Protein AF-A0A9E1Q0Y4-F1 (afdb_monomer_lite)

Foldseek 3Di:
DDDDDPDDPDPDDDDDDDDDDPPPPPPPPCLPCAFQQNVVVLVVVVVVVPPVSVVVLVVVLVVLQVVVVCCCVPNPPQHFQDDPPDGDDPVNLVVLLVVCCVVCVPPGDRSDHSSVSSSVSSCVVGPDD

pLDDT: mean 72.15, std 19.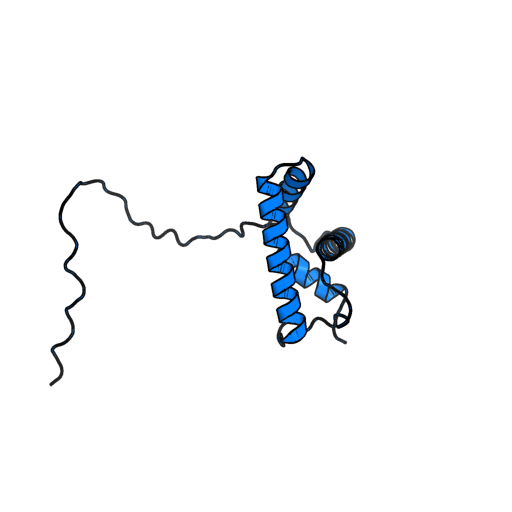01, range [32.47, 97.25]

Structure (mmCIF, N/CA/C/O backbone):
data_AF-A0A9E1Q0Y4-F1
#
_entry.id   AF-A0A9E1Q0Y4-F1
#
loop_
_atom_site.group_PDB
_atom_site.id
_atom_site.type_symbol
_atom_site.label_atom_id
_atom_site.label_alt_id
_atom_site.label_comp_id
_atom_site.label_asym_id
_atom_site.label_entity_id
_atom_site.label_seq_id
_atom_site.pdbx_PDB_ins_code
_atom_site.Cartn_x
_atom_site.Cartn_y
_atom_site.Cartn_z
_atom_site.occupancy
_atom_site.B_iso_or_equiv
_atom_site.auth_seq_id
_atom_site.auth_comp_id
_atom_site.auth_asym_id
_atom_site.auth_atom_id
_atom_site.pdbx_PDB_model_num
ATOM 1 N N . MET A 1 1 ? -53.399 6.817 -28.096 1.00 44.06 1 MET A N 1
ATOM 2 C CA . MET A 1 1 ? -52.538 7.583 -29.024 1.00 44.06 1 MET A CA 1
ATOM 3 C C . MET A 1 1 ? -51.395 8.169 -28.187 1.00 44.06 1 MET A C 1
ATOM 5 O O . MET A 1 1 ? -51.588 9.222 -27.619 1.00 44.06 1 MET A O 1
ATOM 9 N N . ARG A 1 2 ? -50.281 7.529 -27.802 1.00 43.50 2 ARG A N 1
ATOM 10 C CA . ARG A 1 2 ? -49.343 6.555 -28.396 1.00 43.50 2 ARG A CA 1
ATOM 11 C C . ARG A 1 2 ? -48.869 6.968 -29.792 1.00 43.50 2 ARG A C 1
ATOM 13 O O . ARG A 1 2 ? -49.653 6.847 -30.725 1.00 43.50 2 ARG A O 1
ATOM 20 N N . ARG A 1 3 ? -47.571 7.311 -29.868 1.00 44.53 3 ARG A N 1
ATOM 21 C CA . ARG A 1 3 ? -46.710 7.610 -31.035 1.00 44.53 3 ARG A CA 1
ATOM 22 C C . ARG A 1 3 ? -46.577 9.098 -31.368 1.00 44.53 3 ARG A C 1
ATOM 24 O O . ARG A 1 3 ? -47.479 9.645 -31.978 1.00 44.53 3 ARG A O 1
ATOM 31 N N . LEU A 1 4 ? -45.436 9.689 -30.992 1.00 42.78 4 LEU A N 1
ATOM 32 C CA . LEU A 1 4 ? -44.616 10.634 -31.783 1.00 42.78 4 LEU A CA 1
ATOM 33 C C . LEU A 1 4 ? -43.681 11.430 -30.857 1.00 42.78 4 LEU A C 1
ATOM 35 O O . LEU A 1 4 ? -43.884 12.611 -30.631 1.00 42.78 4 LEU A O 1
ATOM 39 N N . LEU A 1 5 ? -42.679 10.760 -30.284 1.00 41.16 5 LEU A N 1
ATOM 40 C CA . LEU A 1 5 ? -41.428 11.395 -29.833 1.00 41.16 5 LEU A CA 1
ATOM 41 C C . LEU A 1 5 ? -40.380 10.303 -29.562 1.00 41.16 5 LEU A C 1
ATOM 43 O O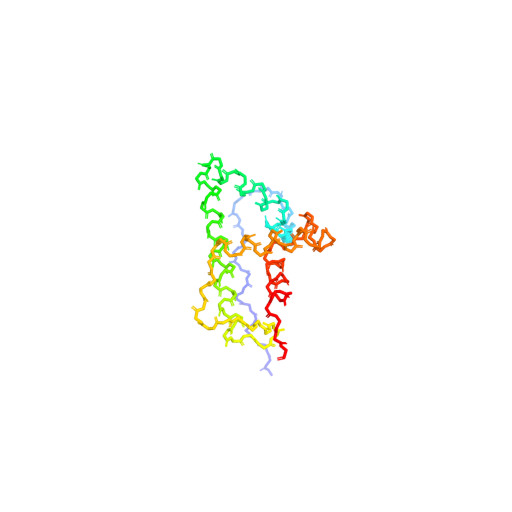 . LEU A 1 5 ? -39.800 10.172 -28.495 1.00 41.16 5 LEU A O 1
ATOM 47 N N . VAL A 1 6 ? -40.201 9.455 -30.573 1.00 45.56 6 VAL A N 1
ATOM 48 C CA . VAL A 1 6 ? -39.010 8.630 -30.774 1.00 45.56 6 VAL A CA 1
ATOM 49 C C . VAL A 1 6 ? -38.515 9.074 -32.140 1.00 45.56 6 VAL A C 1
ATOM 51 O O . VAL A 1 6 ? -39.197 8.781 -33.112 1.00 45.56 6 VAL A O 1
ATOM 54 N N . LEU A 1 7 ? -37.456 9.883 -32.173 1.00 43.47 7 LEU A N 1
ATOM 55 C CA . LEU A 1 7 ? -36.535 10.175 -33.289 1.00 43.47 7 LEU A CA 1
ATOM 56 C C . LEU A 1 7 ? -35.946 11.582 -33.077 1.00 43.47 7 LEU A C 1
ATOM 58 O O . LEU A 1 7 ? -36.391 12.565 -33.659 1.00 43.47 7 LEU A O 1
ATOM 62 N N . ALA A 1 8 ? -34.936 11.673 -32.219 1.00 40.59 8 ALA A N 1
ATOM 63 C CA . ALA A 1 8 ? -33.960 12.766 -32.250 1.00 40.59 8 ALA A CA 1
ATOM 64 C C . ALA A 1 8 ? -32.585 12.259 -31.784 1.00 40.59 8 ALA A C 1
ATOM 66 O O . ALA A 1 8 ? -31.840 12.937 -31.087 1.00 40.59 8 ALA A O 1
ATOM 67 N N . LEU A 1 9 ? -32.270 11.021 -32.156 1.00 41.66 9 LEU A N 1
ATOM 68 C CA . LEU A 1 9 ? -30.943 10.435 -32.072 1.00 41.66 9 LEU A CA 1
ATOM 69 C C . LEU A 1 9 ? -30.792 9.636 -33.370 1.00 41.66 9 LEU A C 1
ATOM 71 O O . LEU A 1 9 ? -31.714 8.888 -33.684 1.00 41.66 9 LEU A O 1
ATOM 75 N N . CYS A 1 10 ? -29.695 9.848 -34.106 1.00 42.16 10 CYS A N 1
ATOM 76 C CA . CYS A 1 10 ? -29.315 9.236 -35.400 1.00 42.16 10 CYS A CA 1
ATOM 77 C C . CYS A 1 10 ? -29.308 10.159 -36.633 1.00 42.16 10 CYS A C 1
ATOM 79 O O . CYS A 1 10 ? -29.790 9.730 -37.670 1.00 42.16 10 CYS A O 1
ATOM 81 N N . ILE A 1 11 ? -28.700 11.354 -36.603 1.00 45.53 11 ILE A N 1
ATOM 82 C CA . ILE A 1 11 ? -28.121 11.941 -37.835 1.00 45.53 11 ILE A CA 1
ATOM 83 C C . ILE A 1 11 ? -26.877 12.772 -37.487 1.00 45.53 11 ILE A C 1
ATOM 85 O O . ILE A 1 11 ? -26.937 13.989 -37.453 1.00 45.53 11 ILE A O 1
ATOM 89 N N . PHE A 1 12 ? -25.754 12.110 -37.207 1.00 42.75 12 PHE A N 1
ATOM 90 C CA . PHE A 1 12 ? -24.406 12.648 -37.455 1.00 42.75 12 PHE A CA 1
ATOM 91 C C . PHE A 1 12 ? -23.461 11.464 -37.700 1.00 42.75 12 PHE A C 1
ATOM 93 O O . PHE A 1 12 ? -22.553 11.176 -36.930 1.00 42.75 12 PHE A O 1
ATOM 100 N N . ILE A 1 13 ? -23.737 10.724 -38.775 1.00 43.19 13 ILE A N 1
ATOM 101 C CA . ILE A 1 13 ? -22.773 9.824 -39.410 1.00 43.19 13 ILE A CA 1
ATOM 102 C C . ILE A 1 13 ? -22.817 10.149 -40.899 1.00 43.19 13 ILE A C 1
ATOM 104 O O . ILE A 1 13 ? -23.856 9.975 -41.531 1.00 43.19 13 ILE A O 1
ATOM 108 N N . GLY A 1 14 ? -21.696 10.603 -41.455 1.00 33.03 14 GLY A N 1
ATOM 109 C CA . GLY A 1 14 ? -21.502 10.619 -42.901 1.00 33.03 14 GLY A CA 1
ATOM 110 C C . GLY A 1 14 ? -20.472 11.635 -43.381 1.00 33.03 14 GLY A C 1
ATOM 111 O O . GLY A 1 14 ? -20.741 12.826 -43.343 1.00 33.03 14 GLY A O 1
ATOM 112 N N . ALA A 1 15 ? -19.367 11.114 -43.925 1.00 39.31 15 ALA A N 1
ATOM 113 C CA . ALA A 1 15 ? -18.243 11.800 -44.573 1.00 39.31 15 ALA A CA 1
ATOM 114 C C . ALA A 1 15 ? -17.286 12.478 -43.576 1.00 39.31 15 ALA A C 1
ATOM 116 O O . ALA A 1 15 ? -17.627 13.460 -42.940 1.00 39.31 15 ALA A O 1
ATOM 117 N N . ILE A 1 16 ? -16.048 12.019 -43.385 1.00 46.06 16 ILE A N 1
ATOM 118 C CA . ILE A 1 16 ? -15.025 11.764 -44.407 1.00 46.06 16 ILE A CA 1
ATOM 119 C C . ILE A 1 16 ? -14.053 10.680 -43.896 1.00 46.06 16 ILE A C 1
ATOM 121 O O . ILE A 1 16 ? -13.571 10.775 -42.773 1.00 46.06 16 ILE A O 1
ATOM 125 N N . GLY A 1 17 ? -13.696 9.722 -44.758 1.00 33.91 17 GLY A N 1
ATOM 126 C CA . GLY A 1 17 ? -12.405 9.023 -44.679 1.00 33.91 17 GLY A CA 1
ATOM 127 C C . GLY A 1 17 ? -12.458 7.596 -44.145 1.00 33.91 17 GLY A C 1
ATOM 128 O O . GLY A 1 17 ? -12.462 7.370 -42.944 1.00 33.91 17 GLY A O 1
ATOM 129 N N . GLY A 1 18 ? -12.484 6.632 -45.065 1.00 37.22 18 GLY A N 1
ATOM 130 C CA . GLY A 1 18 ? -12.557 5.205 -44.778 1.00 37.22 18 GLY A CA 1
ATOM 131 C C . GLY A 1 18 ? -11.335 4.637 -44.055 1.00 37.22 18 GLY A C 1
ATOM 132 O O . GLY A 1 18 ? -10.194 5.016 -44.298 1.00 37.22 18 GLY A O 1
ATOM 133 N N . GLY A 1 19 ? -11.617 3.658 -43.206 1.00 32.47 19 GLY A N 1
ATOM 134 C CA . GLY A 1 19 ? -10.649 2.808 -42.535 1.00 32.47 19 GLY A CA 1
ATOM 135 C C . GLY A 1 19 ? -11.417 1.913 -41.581 1.00 32.47 19 GLY A C 1
ATOM 136 O O . GLY A 1 19 ? -11.889 2.374 -40.548 1.00 32.47 19 GLY A O 1
ATOM 137 N N . ALA A 1 20 ? -11.635 0.661 -41.971 1.00 47.31 20 ALA A N 1
ATOM 138 C CA . ALA A 1 20 ? -12.282 -0.331 -41.130 1.00 47.31 20 ALA A CA 1
ATOM 139 C C . ALA A 1 20 ? -11.523 -0.455 -39.802 1.00 47.31 20 ALA A C 1
ATOM 141 O O . ALA A 1 20 ? -10.368 -0.870 -39.787 1.00 47.31 20 ALA A O 1
ATOM 142 N N . ILE A 1 21 ? -12.176 -0.123 -38.693 1.00 43.78 21 ILE A N 1
ATOM 143 C CA . ILE A 1 21 ? -11.744 -0.570 -37.375 1.00 43.78 21 ILE A CA 1
ATOM 144 C C . ILE A 1 21 ? -12.996 -1.116 -36.717 1.00 43.78 21 ILE A C 1
ATOM 146 O O . ILE A 1 21 ? -13.903 -0.366 -36.352 1.00 43.78 21 ILE A O 1
ATOM 150 N N . GLY A 1 22 ? -13.083 -2.446 -36.683 1.00 35.97 22 GLY A N 1
ATOM 151 C CA . GLY A 1 22 ? -14.067 -3.143 -35.877 1.00 35.97 22 GLY A CA 1
ATOM 152 C C . GLY A 1 22 ? -13.992 -2.566 -34.475 1.00 35.97 22 GLY A C 1
ATOM 153 O O . GLY A 1 22 ? -12.942 -2.610 -33.837 1.00 35.97 22 GLY A O 1
ATOM 154 N N . GLY A 1 23 ? -15.092 -1.960 -34.039 1.00 36.38 23 GLY A N 1
ATOM 155 C CA . GLY A 1 23 ? -15.283 -1.573 -32.657 1.00 36.38 23 GLY A CA 1
ATOM 156 C C . GLY A 1 23 ? -15.412 -2.842 -31.835 1.00 36.38 23 GLY A C 1
ATOM 157 O O . GLY A 1 23 ? -16.513 -3.231 -31.460 1.00 36.38 23 GLY A O 1
ATOM 158 N N . GLU A 1 24 ? -14.286 -3.497 -31.571 1.00 38.41 24 GLU A N 1
ATOM 159 C CA . GLU A 1 24 ? -14.144 -4.238 -30.338 1.00 38.41 24 GLU A CA 1
ATOM 160 C C . GLU A 1 24 ? -14.356 -3.196 -29.247 1.00 38.41 24 GLU A C 1
ATOM 162 O O . GLU A 1 24 ? -13.500 -2.353 -28.969 1.00 38.41 24 GLU A O 1
ATOM 167 N N . THR A 1 25 ? -15.540 -3.215 -28.643 1.00 44.06 25 THR A N 1
ATOM 168 C CA . THR A 1 25 ? -15.655 -2.811 -27.255 1.00 44.06 25 THR A CA 1
ATOM 169 C C . THR A 1 25 ? -14.642 -3.669 -26.514 1.00 44.06 25 THR A C 1
ATOM 171 O O . THR A 1 25 ? -14.944 -4.795 -26.124 1.00 44.06 25 THR A O 1
ATOM 174 N N . ARG A 1 26 ? -13.414 -3.162 -26.361 1.00 41.81 26 ARG A N 1
ATOM 175 C CA . ARG A 1 26 ? -12.556 -3.572 -25.267 1.00 41.81 26 ARG A CA 1
ATOM 176 C C . ARG A 1 26 ? -13.365 -3.210 -24.037 1.00 41.81 26 ARG A C 1
ATOM 178 O O . ARG A 1 26 ? -13.323 -2.078 -23.563 1.00 41.81 26 ARG A O 1
ATOM 185 N N . ALA A 1 27 ? -14.158 -4.166 -23.555 1.00 43.62 27 ALA A N 1
ATOM 186 C CA . ALA A 1 27 ? -14.305 -4.297 -22.127 1.00 43.62 27 ALA A CA 1
ATOM 187 C C . ALA A 1 27 ? -12.873 -4.168 -21.619 1.00 43.62 27 ALA A C 1
ATOM 189 O O . ALA A 1 27 ? -11.997 -4.925 -22.043 1.00 43.62 27 ALA A O 1
ATOM 190 N N . ALA A 1 28 ? -12.595 -3.108 -20.868 1.00 39.09 28 ALA A N 1
ATOM 191 C CA . ALA A 1 28 ? -11.392 -3.107 -20.081 1.00 39.09 28 ALA A CA 1
ATOM 192 C C . ALA A 1 28 ? -11.556 -4.325 -19.170 1.00 39.09 28 ALA A C 1
ATOM 194 O O . ALA A 1 28 ? -12.227 -4.250 -18.146 1.00 39.09 28 ALA A O 1
ATOM 195 N N . GLU A 1 29 ? -10.995 -5.467 -19.564 1.00 43.78 29 GLU A N 1
ATOM 196 C CA . GLU A 1 29 ? -10.383 -6.351 -18.592 1.00 43.78 29 GLU A CA 1
ATOM 197 C C . GLU A 1 29 ? -9.310 -5.483 -17.942 1.00 43.78 29 GLU A C 1
ATOM 199 O O . GLU A 1 29 ? -8.156 -5.438 -18.368 1.00 43.78 29 GLU A O 1
ATOM 204 N N . SER A 1 30 ? -9.733 -4.656 -16.984 1.00 46.72 30 SER A N 1
ATOM 205 C CA . SER A 1 30 ? -8.834 -3.919 -16.127 1.00 46.72 30 SER A CA 1
ATOM 206 C C . SER A 1 30 ? -8.230 -4.973 -15.220 1.00 46.72 30 SER A C 1
ATOM 208 O O . SER A 1 30 ? -8.692 -5.191 -14.104 1.00 46.72 30 SER A O 1
ATOM 210 N N . ALA A 1 31 ? -7.235 -5.695 -15.731 1.00 54.19 31 ALA A N 1
ATOM 211 C CA . ALA A 1 31 ? -6.270 -6.329 -14.861 1.00 54.19 31 ALA A CA 1
ATOM 212 C C . ALA A 1 31 ? -5.808 -5.224 -13.914 1.00 54.19 31 ALA A C 1
ATOM 214 O O . ALA A 1 31 ? -5.317 -4.195 -14.390 1.00 54.19 31 ALA A O 1
ATOM 215 N N . ASP A 1 32 ? -6.059 -5.394 -12.617 1.00 57.12 32 ASP A N 1
ATOM 216 C CA . ASP A 1 32 ? -5.758 -4.377 -11.621 1.00 57.12 32 ASP A CA 1
ATOM 217 C C . ASP A 1 32 ? -4.338 -3.848 -11.861 1.00 57.12 32 ASP A C 1
ATOM 219 O O . ASP A 1 32 ? -3.357 -4.597 -11.921 1.00 57.12 32 ASP A O 1
ATOM 223 N N . GLU A 1 33 ? -4.222 -2.542 -12.111 1.00 72.19 33 GLU A N 1
ATOM 224 C CA . GLU A 1 33 ? -2.948 -1.943 -12.530 1.00 72.19 33 GLU A CA 1
ATOM 225 C C . GLU A 1 33 ? -1.893 -2.035 -11.411 1.00 72.19 33 GLU A C 1
ATOM 227 O O . GLU A 1 33 ? -0.691 -1.991 -11.667 1.00 72.19 33 GLU A O 1
ATOM 232 N N . PHE A 1 34 ? -2.354 -2.285 -10.183 1.00 82.12 34 PHE A N 1
ATOM 233 C CA . PHE A 1 34 ? -1.578 -2.362 -8.952 1.00 82.12 34 PHE A CA 1
ATOM 234 C C . PHE A 1 34 ? -1.691 -3.745 -8.294 1.00 82.12 34 PHE A C 1
ATOM 236 O O . PHE A 1 34 ? -2.102 -3.863 -7.137 1.00 82.12 34 PHE A O 1
ATOM 243 N N . THR A 1 35 ? -1.333 -4.803 -9.026 1.00 88.81 35 THR A N 1
ATOM 244 C CA . THR A 1 35 ? -1.051 -6.103 -8.394 1.00 88.81 35 THR A CA 1
ATOM 245 C C . THR A 1 35 ? 0.166 -5.999 -7.466 1.00 88.81 35 THR A C 1
ATOM 247 O O . THR A 1 35 ? 0.964 -5.069 -7.609 1.00 88.81 35 THR A O 1
ATOM 250 N N . VAL A 1 36 ? 0.360 -6.947 -6.545 1.00 86.69 36 VAL A N 1
ATOM 251 C CA . VAL A 1 36 ? 1.543 -6.987 -5.656 1.00 86.69 36 VAL A CA 1
ATOM 252 C C . VAL A 1 36 ? 2.849 -6.919 -6.438 1.00 86.69 36 VAL A C 1
ATOM 254 O O . VAL A 1 36 ? 3.738 -6.145 -6.092 1.00 86.69 36 VAL A O 1
ATOM 257 N N . GLU A 1 37 ? 2.975 -7.700 -7.510 1.00 88.06 37 GLU A N 1
ATOM 258 C CA . GLU A 1 37 ? 4.183 -7.708 -8.338 1.00 88.06 37 GLU A CA 1
ATOM 259 C C . GLU A 1 37 ? 4.460 -6.330 -8.953 1.00 88.06 37 GLU A C 1
ATOM 261 O O . GLU A 1 37 ? 5.569 -5.797 -8.844 1.00 88.06 37 GLU A O 1
ATOM 266 N N . LYS A 1 38 ? 3.436 -5.722 -9.563 1.00 89.81 38 LYS A N 1
ATOM 267 C CA . LYS A 1 38 ? 3.548 -4.400 -10.189 1.00 89.81 38 LYS A CA 1
ATOM 268 C C . LYS A 1 38 ? 3.815 -3.313 -9.155 1.00 89.81 38 LYS A C 1
ATOM 270 O O . LYS A 1 38 ? 4.609 -2.411 -9.419 1.00 89.81 38 LYS A O 1
ATOM 275 N N . TRP A 1 39 ? 3.196 -3.416 -7.981 1.00 90.00 39 TRP A N 1
ATOM 276 C CA . TRP A 1 39 ? 3.448 -2.535 -6.849 1.00 90.00 39 TRP A CA 1
ATOM 277 C C . TRP A 1 39 ? 4.906 -2.617 -6.390 1.00 90.00 39 TRP A C 1
ATOM 279 O O . TRP A 1 39 ? 5.571 -1.588 -6.307 1.00 90.00 39 TRP A O 1
ATOM 289 N N . ASN A 1 40 ? 5.444 -3.821 -6.190 1.00 89.88 40 ASN A N 1
ATOM 290 C CA . ASN A 1 40 ? 6.837 -4.013 -5.778 1.00 89.88 40 ASN A CA 1
ATOM 291 C C . ASN A 1 40 ? 7.819 -3.443 -6.814 1.00 89.88 40 ASN A C 1
ATOM 293 O O . ASN A 1 40 ? 8.795 -2.778 -6.460 1.00 89.88 40 ASN A O 1
ATOM 297 N N . ALA A 1 41 ? 7.546 -3.647 -8.107 1.00 92.00 41 ALA A N 1
ATOM 298 C CA . ALA A 1 41 ? 8.336 -3.049 -9.182 1.00 92.00 41 ALA A CA 1
ATOM 299 C C . ALA A 1 41 ? 8.260 -1.510 -9.168 1.00 92.00 41 ALA A C 1
ATOM 301 O O . ALA A 1 41 ? 9.263 -0.828 -9.404 1.00 92.00 41 ALA A O 1
ATOM 302 N N . LEU A 1 42 ? 7.084 -0.950 -8.869 1.00 91.31 42 LEU A N 1
ATOM 303 C CA . LEU A 1 42 ? 6.875 0.490 -8.747 1.00 91.31 42 LEU A CA 1
ATOM 304 C C . LEU A 1 42 ? 7.615 1.074 -7.533 1.00 91.31 42 LEU A C 1
ATOM 306 O O . LEU A 1 42 ? 8.286 2.098 -7.671 1.00 91.31 42 LEU A O 1
ATOM 310 N N . GLU A 1 43 ? 7.568 0.410 -6.376 1.00 91.06 43 GLU A N 1
ATOM 311 C CA . GLU A 1 43 ? 8.314 0.807 -5.177 1.00 91.06 43 GLU A CA 1
ATOM 312 C C . GLU A 1 43 ? 9.825 0.769 -5.409 1.00 91.06 43 GLU A C 1
ATOM 314 O O . GLU A 1 43 ? 10.518 1.718 -5.037 1.00 91.06 43 GLU A O 1
ATOM 319 N N . ALA A 1 44 ? 10.338 -0.270 -6.074 1.00 94.25 44 ALA A N 1
ATOM 320 C CA . ALA A 1 44 ? 11.757 -0.378 -6.407 1.00 94.25 44 ALA A CA 1
ATOM 321 C C . ALA A 1 44 ? 12.219 0.779 -7.309 1.00 94.25 44 ALA A C 1
ATOM 323 O O . ALA A 1 44 ? 13.247 1.407 -7.047 1.00 94.25 44 ALA A O 1
ATOM 324 N N . ARG A 1 45 ? 11.429 1.125 -8.334 1.00 96.50 45 ARG A N 1
ATOM 325 C CA . ARG A 1 45 ? 11.692 2.292 -9.192 1.00 96.50 45 ARG A CA 1
ATOM 326 C C . ARG A 1 45 ? 11.615 3.606 -8.416 1.00 96.50 45 ARG A C 1
ATOM 328 O O . ARG A 1 45 ? 12.480 4.464 -8.578 1.00 96.50 45 ARG A O 1
ATOM 335 N N . SER A 1 46 ? 10.619 3.755 -7.544 1.00 92.88 46 SER A N 1
ATOM 336 C CA . SER A 1 46 ? 10.475 4.930 -6.678 1.00 92.88 46 SER A CA 1
ATOM 337 C C . SER A 1 46 ? 11.691 5.106 -5.758 1.00 92.88 46 SER A C 1
ATOM 339 O O . SER A 1 46 ? 12.182 6.226 -5.600 1.00 92.88 46 SER A O 1
ATOM 341 N N . ALA A 1 47 ? 12.202 4.014 -5.178 1.00 92.75 47 ALA A N 1
ATOM 342 C CA . ALA A 1 47 ? 13.411 4.002 -4.351 1.00 92.75 47 ALA A CA 1
ATOM 343 C C . ALA A 1 47 ? 14.682 4.322 -5.159 1.00 92.75 47 ALA A C 1
ATOM 345 O O . ALA A 1 47 ? 15.617 4.920 -4.632 1.00 92.75 47 ALA A O 1
ATOM 346 N N . ALA A 1 48 ? 14.690 4.000 -6.456 1.00 96.44 48 ALA A N 1
ATOM 347 C CA . ALA A 1 48 ? 15.732 4.387 -7.406 1.00 96.44 48 ALA A CA 1
ATOM 348 C C . ALA A 1 48 ? 15.604 5.839 -7.926 1.00 96.44 48 ALA A C 1
ATOM 350 O O . ALA A 1 48 ? 16.303 6.216 -8.864 1.00 96.44 48 ALA A O 1
ATOM 351 N N . ASN A 1 49 ? 14.754 6.669 -7.309 1.00 95.12 49 ASN A N 1
ATOM 352 C CA . ASN A 1 49 ? 14.511 8.076 -7.660 1.00 95.12 49 ASN A CA 1
ATOM 353 C C . ASN A 1 49 ? 13.849 8.323 -9.027 1.00 95.12 49 ASN A C 1
ATOM 355 O O . ASN A 1 49 ? 13.967 9.412 -9.591 1.00 95.12 49 ASN A O 1
ATOM 359 N N . ASP A 1 50 ? 13.107 7.350 -9.556 1.00 97.25 50 ASP A N 1
ATOM 360 C CA . ASP A 1 50 ? 12.233 7.574 -10.709 1.00 97.25 50 ASP A CA 1
ATOM 361 C C . ASP A 1 50 ? 11.064 8.494 -10.308 1.00 97.25 50 ASP A C 1
ATOM 363 O O . ASP A 1 50 ? 10.189 8.112 -9.529 1.00 97.25 50 ASP A O 1
ATOM 367 N N . VAL A 1 51 ? 11.043 9.716 -10.851 1.00 93.25 51 VAL A N 1
ATOM 368 C CA . VAL A 1 51 ? 10.048 10.754 -10.518 1.00 93.25 51 VAL A CA 1
ATOM 369 C C . VAL A 1 51 ? 8.619 10.315 -10.854 1.00 93.25 51 VAL A C 1
ATOM 371 O O . VAL A 1 51 ? 7.687 10.600 -10.100 1.00 93.25 51 VAL A O 1
ATOM 374 N N . GLY A 1 52 ? 8.432 9.599 -11.967 1.00 91.19 52 GLY A N 1
ATOM 375 C CA . GLY A 1 52 ? 7.121 9.090 -12.364 1.00 91.19 52 GLY A CA 1
ATOM 376 C C . GLY A 1 52 ? 6.625 8.027 -11.389 1.00 91.19 52 GLY A C 1
ATOM 377 O O . GLY A 1 52 ? 5.485 8.084 -10.928 1.00 91.19 52 GLY A O 1
ATOM 378 N N . ALA A 1 53 ? 7.506 7.102 -11.005 1.00 92.94 53 ALA A N 1
ATOM 379 C CA . ALA A 1 53 ? 7.198 6.079 -10.015 1.00 92.94 53 ALA A CA 1
ATOM 380 C C . ALA A 1 53 ? 6.913 6.679 -8.631 1.00 92.94 53 ALA A C 1
ATOM 382 O O . ALA A 1 53 ? 5.962 6.257 -7.977 1.00 92.94 53 ALA A O 1
ATOM 383 N N . GLN A 1 54 ? 7.668 7.695 -8.202 1.00 91.81 54 GLN A N 1
ATOM 384 C CA . GLN A 1 54 ? 7.419 8.412 -6.946 1.00 91.81 54 GLN A CA 1
ATOM 385 C C . GLN A 1 54 ? 6.032 9.062 -6.929 1.00 91.81 54 GLN A C 1
ATOM 387 O O . GLN A 1 54 ? 5.297 8.931 -5.947 1.00 91.81 54 GLN A O 1
ATOM 392 N N . GLY A 1 55 ? 5.654 9.728 -8.025 1.00 91.19 55 GLY A N 1
ATOM 393 C CA . GLY A 1 55 ? 4.335 10.339 -8.175 1.00 91.19 55 GLY A CA 1
ATOM 394 C C . GLY A 1 55 ? 3.203 9.314 -8.090 1.00 91.19 55 GLY A C 1
ATOM 395 O O . GLY A 1 55 ? 2.269 9.497 -7.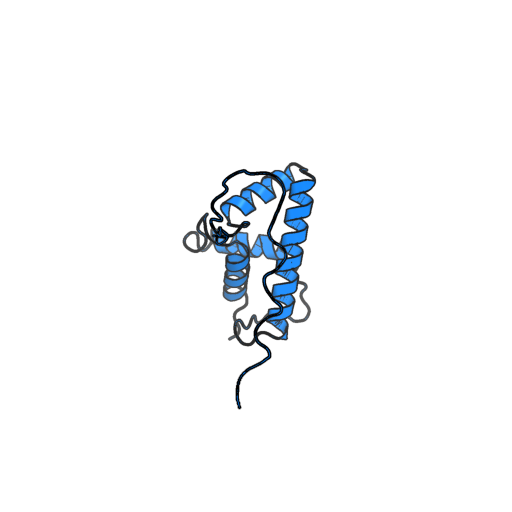309 1.00 91.19 55 GLY A O 1
ATOM 396 N N . LEU A 1 56 ? 3.319 8.212 -8.837 1.00 91.31 56 LEU A N 1
ATOM 397 C CA . LEU A 1 56 ? 2.328 7.131 -8.842 1.00 91.31 56 LEU A CA 1
ATOM 398 C C . LEU A 1 56 ? 2.209 6.451 -7.474 1.00 91.31 56 LEU A C 1
ATOM 400 O O . LEU A 1 56 ? 1.104 6.297 -6.962 1.00 91.31 56 LEU A O 1
ATOM 404 N N . THR A 1 57 ? 3.338 6.114 -6.849 1.00 91.19 57 THR A N 1
ATOM 405 C CA . THR A 1 57 ? 3.391 5.481 -5.522 1.00 91.19 57 THR A CA 1
ATOM 406 C C . THR A 1 57 ? 2.705 6.358 -4.475 1.00 91.19 57 THR A C 1
ATOM 408 O O . THR A 1 57 ? 1.861 5.885 -3.715 1.00 91.19 57 THR A O 1
ATOM 411 N N . LYS A 1 58 ? 3.027 7.658 -4.456 1.00 90.69 58 LYS A N 1
ATOM 412 C CA . LYS A 1 58 ? 2.445 8.617 -3.511 1.00 90.69 58 LYS A CA 1
ATOM 413 C C . LYS A 1 58 ? 0.949 8.822 -3.750 1.00 90.69 58 LYS A C 1
ATOM 415 O O . LYS A 1 58 ? 0.179 8.849 -2.794 1.00 90.69 58 LYS A O 1
ATOM 420 N N . GLY A 1 59 ? 0.537 8.972 -5.009 1.00 89.62 59 GLY A N 1
ATOM 421 C CA . GLY A 1 59 ? -0.870 9.153 -5.370 1.00 89.62 59 GLY A CA 1
ATOM 422 C C . GLY A 1 59 ? -1.718 7.938 -5.002 1.00 89.62 59 GLY A C 1
ATOM 423 O O . GLY A 1 59 ? -2.786 8.083 -4.409 1.00 89.62 59 GLY A O 1
ATOM 424 N N . TYR A 1 60 ? -1.209 6.739 -5.282 1.00 89.38 60 TYR A N 1
ATOM 425 C CA . TYR A 1 60 ? -1.900 5.498 -4.963 1.00 89.38 60 TYR A CA 1
ATOM 426 C C . TYR A 1 60 ? -2.044 5.289 -3.447 1.00 89.38 60 TYR A C 1
ATOM 428 O O . TYR A 1 60 ? -3.152 5.047 -2.970 1.00 89.38 60 TYR A O 1
ATOM 436 N N . LEU A 1 61 ? -0.974 5.485 -2.664 1.00 90.44 61 LEU A N 1
ATOM 437 C CA . LEU A 1 61 ? -1.045 5.391 -1.197 1.00 90.44 61 LEU A CA 1
ATOM 438 C C . LEU A 1 61 ? -1.970 6.442 -0.581 1.00 90.44 61 LEU A C 1
ATOM 440 O O . LEU A 1 61 ? -2.690 6.132 0.367 1.00 90.44 61 LEU A O 1
ATOM 444 N N . ALA A 1 62 ? -2.008 7.659 -1.132 1.00 89.38 62 ALA A N 1
ATOM 445 C CA . ALA A 1 62 ? -2.966 8.673 -0.702 1.00 89.38 62 ALA A CA 1
ATOM 446 C C . ALA A 1 62 ? -4.417 8.204 -0.915 1.00 89.38 62 ALA A C 1
ATOM 448 O O . ALA A 1 62 ? -5.230 8.310 0.002 1.00 89.38 62 ALA A O 1
ATOM 449 N N . GLY A 1 63 ? -4.720 7.608 -2.073 1.00 88.12 63 GLY A N 1
ATOM 450 C CA . GLY A 1 63 ? -6.036 7.028 -2.353 1.00 88.12 63 GLY A CA 1
ATOM 451 C C . GLY A 1 63 ? -6.401 5.882 -1.406 1.00 88.12 63 GLY A C 1
ATOM 452 O O . GLY A 1 63 ? -7.506 5.857 -0.863 1.00 88.12 63 GLY A O 1
ATOM 453 N N . VAL A 1 64 ? -5.459 4.969 -1.140 1.00 87.62 64 VAL A N 1
ATOM 454 C CA . VAL A 1 64 ? -5.646 3.877 -0.168 1.00 87.62 64 VAL A CA 1
ATOM 455 C C . VAL A 1 64 ? -5.934 4.437 1.226 1.00 87.62 64 VAL A C 1
ATOM 457 O O . VAL A 1 64 ? -6.889 4.016 1.874 1.00 87.62 64 VAL A O 1
ATOM 460 N N . ARG A 1 65 ? -5.167 5.430 1.685 1.00 87.06 65 ARG A N 1
ATOM 461 C CA . ARG A 1 65 ? -5.388 6.087 2.983 1.00 87.06 65 ARG A CA 1
ATOM 462 C C . ARG A 1 65 ? -6.760 6.731 3.085 1.00 87.06 65 ARG A C 1
ATOM 464 O O . ARG A 1 65 ? -7.426 6.563 4.104 1.00 87.06 65 ARG A O 1
ATOM 471 N N . ASP A 1 66 ? -7.180 7.468 2.064 1.00 84.19 66 ASP A N 1
ATOM 472 C CA . ASP A 1 66 ? -8.475 8.147 2.074 1.00 84.19 66 ASP A CA 1
ATOM 473 C C . ASP A 1 66 ? -9.630 7.141 2.086 1.00 84.19 66 ASP A C 1
ATOM 475 O O . ASP A 1 66 ? -10.578 7.305 2.858 1.00 84.19 66 ASP A O 1
ATOM 479 N N . ALA A 1 67 ? -9.508 6.041 1.337 1.00 82.00 67 ALA A N 1
ATOM 480 C CA . ALA A 1 67 ? -10.460 4.937 1.397 1.00 82.00 67 ALA A CA 1
ATOM 481 C C . ALA A 1 67 ? -10.514 4.309 2.802 1.00 82.00 67 ALA A C 1
ATOM 483 O O . ALA A 1 67 ? -11.594 4.137 3.364 1.00 82.00 67 ALA A O 1
ATOM 484 N N . LEU A 1 68 ? -9.366 4.027 3.422 1.00 80.12 68 LEU A N 1
ATOM 485 C CA . LEU A 1 68 ? -9.308 3.467 4.778 1.00 80.12 68 LEU A CA 1
ATOM 486 C C . LEU A 1 68 ? -9.883 4.419 5.835 1.00 80.12 68 LEU A C 1
ATOM 488 O O . LEU A 1 68 ? -10.598 3.982 6.737 1.00 80.12 68 LEU A O 1
ATOM 492 N N . ARG A 1 69 ? -9.621 5.727 5.717 1.00 78.88 69 ARG A N 1
ATOM 493 C CA . ARG A 1 69 ? -10.217 6.769 6.574 1.00 78.88 69 ARG A CA 1
ATOM 494 C C . ARG A 1 69 ? -11.732 6.836 6.417 1.00 78.88 69 ARG A C 1
ATOM 496 O O . ARG A 1 69 ? -12.433 7.097 7.393 1.00 78.88 69 ARG A O 1
ATOM 503 N N . PHE A 1 70 ? -12.236 6.634 5.204 1.00 77.38 70 PHE A N 1
ATOM 504 C CA . PHE A 1 70 ? -13.668 6.555 4.954 1.00 77.38 70 PHE A CA 1
ATOM 505 C C . PHE A 1 70 ? -14.269 5.309 5.620 1.00 77.38 70 PHE A C 1
ATOM 507 O O . PHE A 1 70 ? -15.219 5.429 6.399 1.00 77.38 70 PHE A O 1
ATOM 514 N N . TYR A 1 71 ? -13.683 4.129 5.398 1.00 72.50 71 TYR A N 1
ATOM 515 C CA . TYR A 1 71 ? -14.195 2.874 5.954 1.00 72.50 71 TYR A CA 1
ATOM 516 C C . TYR A 1 71 ? -14.110 2.803 7.481 1.00 72.50 71 TYR A C 1
ATOM 518 O O . TYR A 1 71 ? -15.035 2.288 8.100 1.00 72.50 71 TYR A O 1
ATOM 526 N N . SER A 1 72 ? -13.093 3.398 8.110 1.00 70.94 72 SER A N 1
ATOM 527 C CA . SER A 1 72 ? -13.008 3.464 9.578 1.00 70.94 72 SER A CA 1
ATOM 528 C C . SER A 1 72 ? -14.063 4.372 10.223 1.00 70.94 72 SER A C 1
ATOM 530 O O . SER A 1 72 ? -14.326 4.250 11.420 1.00 70.94 72 SER A O 1
ATOM 532 N N . LYS A 1 73 ? -14.688 5.279 9.457 1.00 69.62 73 LYS A N 1
ATOM 533 C CA . LYS A 1 73 ? -15.699 6.227 9.959 1.00 69.62 73 LYS A CA 1
ATOM 534 C C . LYS A 1 73 ? -17.134 5.874 9.573 1.00 69.62 73 LYS A C 1
ATOM 536 O O . LYS A 1 73 ? -18.040 6.168 10.347 1.00 69.62 73 LYS A O 1
ATOM 541 N N . VAL A 1 74 ? -17.341 5.313 8.381 1.00 64.00 74 VAL A N 1
ATOM 542 C CA . VAL A 1 74 ? -18.672 5.172 7.757 1.00 64.00 74 VAL A CA 1
ATOM 543 C C . VAL A 1 74 ? -18.984 3.724 7.359 1.00 64.00 74 VAL A C 1
ATOM 545 O O . VAL A 1 74 ? -20.147 3.372 7.190 1.00 64.00 74 VAL A O 1
ATOM 548 N N . GLY A 1 75 ? -17.973 2.865 7.205 1.00 58.53 75 GLY A N 1
ATOM 549 C CA . GLY A 1 75 ? -18.159 1.513 6.684 1.00 58.53 75 GLY A CA 1
ATOM 550 C C . GLY A 1 75 ? -18.734 0.543 7.715 1.00 58.53 75 GLY A C 1
ATOM 551 O O . GLY A 1 75 ? -18.069 0.207 8.690 1.00 58.53 75 GLY A O 1
ATOM 552 N N . GLU A 1 76 ? -19.937 0.022 7.468 1.00 60.38 76 GLU A N 1
ATOM 553 C CA . GLU A 1 76 ? -20.480 -1.118 8.228 1.00 60.38 76 GLU A CA 1
ATOM 554 C C . GLU A 1 76 ? -19.974 -2.470 7.693 1.00 60.38 76 GLU A C 1
ATOM 556 O O . GLU A 1 76 ? -19.933 -3.450 8.431 1.00 60.38 76 GLU A O 1
ATOM 561 N N . THR A 1 77 ? -19.536 -2.519 6.428 1.00 59.81 77 THR A N 1
ATOM 562 C CA . THR A 1 77 ? -19.147 -3.757 5.727 1.00 59.81 77 THR A CA 1
ATOM 563 C C . THR A 1 77 ? -17.766 -4.287 6.128 1.00 59.81 77 THR A C 1
ATOM 565 O O . THR A 1 77 ? -17.559 -5.494 6.154 1.00 59.81 77 THR A O 1
ATOM 568 N N . PHE A 1 78 ? -16.824 -3.398 6.460 1.00 61.59 78 PHE A N 1
ATOM 569 C CA . PHE A 1 78 ? -15.465 -3.741 6.900 1.00 61.59 78 PHE A CA 1
ATOM 570 C C . PHE A 1 78 ? -15.102 -2.886 8.108 1.00 61.59 78 PHE A C 1
ATOM 572 O O . PHE A 1 78 ? -14.441 -1.852 7.993 1.00 61.59 78 PHE A O 1
ATOM 579 N N . ARG A 1 79 ? -15.596 -3.287 9.280 1.00 65.06 79 ARG A N 1
ATOM 580 C CA . ARG A 1 79 ? -15.358 -2.539 10.512 1.00 65.06 79 ARG A CA 1
ATOM 581 C C . ARG A 1 79 ? -13.921 -2.761 10.983 1.00 65.06 79 ARG A C 1
ATOM 583 O O . ARG A 1 79 ? -13.592 -3.820 11.509 1.00 65.06 79 ARG A O 1
ATOM 590 N N . LEU A 1 80 ? -13.077 -1.754 10.793 1.00 71.44 80 LEU A N 1
ATOM 591 C CA . LEU A 1 80 ? -11.727 -1.707 11.352 1.00 71.44 80 LEU A CA 1
ATOM 592 C C . LEU A 1 80 ? -11.782 -1.007 12.710 1.00 71.44 80 LEU A C 1
ATOM 594 O O . LEU A 1 80 ? -12.208 0.148 12.788 1.00 71.44 80 LEU A O 1
ATOM 598 N N . CYS A 1 81 ? -11.332 -1.674 13.776 1.00 74.44 81 CYS A N 1
ATOM 599 C CA . CYS A 1 81 ? -11.281 -1.082 15.119 1.00 74.44 81 CYS A CA 1
ATOM 600 C C . CYS A 1 81 ? -9.973 -0.326 15.317 1.00 74.44 81 CYS A C 1
ATOM 602 O O . CYS A 1 81 ? -9.171 -0.596 16.209 1.00 74.44 81 CYS A O 1
ATOM 604 N N . TRP A 1 82 ? -9.773 0.634 14.421 1.00 75.69 82 TRP A N 1
ATOM 605 C CA . TRP A 1 82 ? -8.621 1.508 14.410 1.00 75.69 82 TRP A CA 1
ATOM 606 C C . TRP A 1 82 ? -8.760 2.599 15.488 1.00 75.69 82 TRP A C 1
ATOM 608 O O . TRP A 1 82 ? -9.834 3.207 15.597 1.00 75.69 82 TRP A O 1
ATOM 618 N N . PRO A 1 83 ? -7.709 2.891 16.277 1.00 68.94 83 PRO A N 1
ATOM 619 C CA . PRO A 1 83 ? -7.739 3.985 17.243 1.00 68.94 83 PRO A CA 1
ATOM 620 C C . PRO A 1 83 ? -8.017 5.328 16.552 1.00 68.94 83 PRO A C 1
ATOM 622 O O . PRO A 1 83 ? -7.353 5.692 15.584 1.00 68.94 83 PRO A O 1
ATOM 625 N N . LYS A 1 84 ? -9.006 6.089 17.038 1.00 63.53 84 LYS A N 1
ATOM 626 C CA . LYS A 1 84 ? -9.444 7.353 16.404 1.00 63.53 84 LYS A CA 1
ATOM 627 C C . LYS A 1 84 ? -8.360 8.438 16.360 1.00 63.53 84 LYS A C 1
ATOM 629 O O . LYS A 1 84 ? -8.505 9.406 15.618 1.00 63.53 84 LYS A O 1
ATOM 634 N N . ASP A 1 85 ? -7.332 8.292 17.180 1.00 69.81 85 ASP A N 1
ATOM 635 C CA . ASP A 1 85 ? -6.209 9.201 17.379 1.00 69.81 85 ASP A CA 1
ATOM 636 C C . ASP A 1 85 ? -4.949 8.810 16.590 1.00 69.81 85 ASP A C 1
ATOM 638 O O . ASP A 1 85 ? -4.007 9.598 16.534 1.00 69.81 85 ASP A O 1
ATOM 642 N N . HIS A 1 86 ? -4.931 7.642 15.942 1.00 73.62 86 HIS A N 1
ATOM 643 C CA . HIS A 1 86 ? -3.808 7.217 15.111 1.00 73.62 86 HIS A CA 1
ATOM 644 C C . HIS A 1 86 ? -4.022 7.591 13.645 1.00 73.62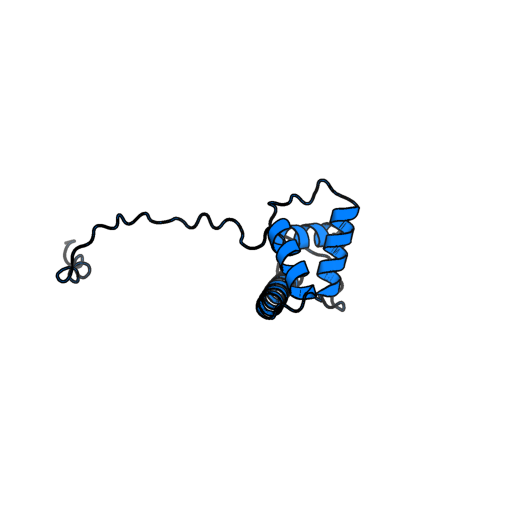 86 HIS A C 1
ATOM 646 O O . HIS A 1 86 ? -5.040 7.254 13.034 1.00 73.62 86 HIS A O 1
ATOM 652 N N . GLU A 1 87 ? -3.037 8.258 13.049 1.00 77.50 87 GLU A N 1
ATOM 653 C CA . GLU A 1 87 ? -3.057 8.556 11.623 1.00 77.50 87 GLU A CA 1
ATOM 654 C C . GLU A 1 87 ? -2.690 7.313 10.801 1.00 77.50 87 GLU A C 1
ATOM 656 O O . GLU A 1 87 ? -1.741 6.598 11.112 1.00 77.50 87 GLU A O 1
ATOM 661 N N . VAL A 1 88 ? -3.449 7.061 9.728 1.00 79.12 88 VAL A N 1
ATOM 662 C CA . VAL A 1 88 ? -3.042 6.103 8.695 1.00 79.12 88 VAL A CA 1
ATOM 663 C C . VAL A 1 88 ? -2.088 6.820 7.745 1.00 79.12 88 VAL A C 1
ATOM 665 O O . VAL A 1 88 ? -2.534 7.637 6.929 1.00 79.12 88 VAL A O 1
ATOM 668 N N . ASP A 1 89 ? -0.796 6.533 7.882 1.00 85.94 89 ASP A N 1
ATOM 669 C CA . ASP A 1 89 ? 0.271 7.060 7.032 1.00 85.94 89 ASP A CA 1
ATOM 670 C C . ASP A 1 89 ? 0.847 5.997 6.074 1.00 85.94 89 ASP A C 1
ATOM 672 O O . ASP A 1 89 ? 0.520 4.808 6.130 1.00 85.94 89 ASP A O 1
ATOM 676 N N . ASP A 1 90 ? 1.688 6.448 5.143 1.00 86.81 90 ASP A N 1
ATOM 677 C CA . ASP A 1 90 ? 2.273 5.603 4.098 1.00 86.81 90 ASP A CA 1
ATOM 678 C C . ASP A 1 90 ? 3.229 4.540 4.672 1.00 86.81 90 ASP A C 1
ATOM 680 O O . ASP A 1 90 ? 3.337 3.443 4.119 1.00 86.81 90 ASP A O 1
ATOM 684 N N . ALA A 1 91 ? 3.934 4.851 5.764 1.00 86.69 91 ALA A N 1
ATOM 685 C CA . ALA A 1 91 ? 4.900 3.947 6.383 1.00 86.69 91 ALA A CA 1
ATOM 686 C C . ALA A 1 91 ? 4.184 2.811 7.116 1.00 86.69 91 ALA A C 1
ATOM 688 O O . ALA A 1 91 ? 4.569 1.650 6.992 1.00 86.69 91 ALA A O 1
ATOM 689 N N . LEU A 1 92 ? 3.105 3.133 7.823 1.00 84.75 92 LEU A N 1
ATOM 690 C CA . LEU A 1 92 ? 2.221 2.178 8.462 1.00 84.75 92 LEU A CA 1
ATOM 691 C C . LEU A 1 92 ? 1.662 1.174 7.451 1.00 84.75 92 LEU A C 1
ATOM 693 O O . LEU A 1 92 ? 1.746 -0.028 7.695 1.00 84.75 92 LEU A O 1
ATOM 697 N N . ILE A 1 93 ? 1.126 1.649 6.320 1.00 85.94 93 ILE A N 1
ATOM 698 C CA . ILE A 1 93 ? 0.577 0.772 5.273 1.00 85.94 93 ILE A CA 1
ATOM 699 C C . ILE A 1 93 ? 1.641 -0.225 4.807 1.00 85.94 93 ILE A C 1
ATOM 701 O O . ILE A 1 93 ? 1.391 -1.429 4.793 1.00 85.94 93 ILE A O 1
ATOM 705 N N . ARG A 1 94 ? 2.847 0.260 4.493 1.00 87.12 94 ARG A N 1
ATOM 706 C CA . ARG A 1 94 ? 3.964 -0.597 4.065 1.00 87.12 94 ARG A CA 1
ATOM 707 C C . ARG A 1 94 ? 4.362 -1.598 5.144 1.00 87.12 94 ARG A C 1
ATOM 709 O O . ARG A 1 94 ? 4.534 -2.775 4.851 1.00 87.12 94 ARG A O 1
ATOM 716 N N . ASN A 1 95 ? 4.484 -1.152 6.392 1.00 86.81 95 ASN A N 1
ATOM 717 C CA . ASN A 1 95 ? 4.887 -2.004 7.510 1.00 86.81 95 ASN A CA 1
ATOM 718 C C . ASN A 1 95 ? 3.879 -3.123 7.774 1.00 86.81 95 ASN A C 1
ATOM 720 O O . ASN A 1 95 ? 4.282 -4.263 7.988 1.00 86.81 95 ASN A O 1
ATOM 724 N N . ILE A 1 96 ? 2.583 -2.811 7.730 1.00 83.25 96 ILE A N 1
ATOM 725 C CA . ILE A 1 96 ? 1.513 -3.785 7.949 1.00 83.25 96 ILE A CA 1
ATOM 726 C C . ILE A 1 96 ? 1.483 -4.820 6.825 1.00 83.25 96 ILE A C 1
ATOM 728 O O . ILE A 1 96 ? 1.456 -6.015 7.113 1.00 83.25 96 ILE A O 1
ATOM 732 N N . VAL A 1 97 ? 1.550 -4.386 5.562 1.00 83.62 97 VAL A N 1
ATOM 733 C CA . VAL A 1 97 ? 1.614 -5.315 4.423 1.00 83.62 97 VAL A CA 1
ATOM 734 C C . VAL A 1 97 ? 2.848 -6.209 4.538 1.00 83.62 97 VAL A C 1
ATOM 736 O O . VAL A 1 97 ? 2.728 -7.426 4.455 1.00 83.62 97 VAL A O 1
ATOM 739 N N . ASN A 1 98 ? 4.023 -5.639 4.819 1.00 83.50 98 ASN A N 1
ATOM 740 C CA . ASN A 1 98 ? 5.258 -6.409 4.979 1.00 83.50 98 ASN A CA 1
ATOM 741 C C . ASN A 1 98 ? 5.181 -7.426 6.127 1.00 83.50 98 ASN A C 1
ATOM 743 O O . ASN A 1 98 ? 5.669 -8.547 5.983 1.00 83.50 98 ASN A O 1
ATOM 747 N N . ALA A 1 99 ? 4.582 -7.052 7.261 1.00 81.38 99 ALA A N 1
ATOM 748 C CA . ALA A 1 99 ? 4.396 -7.952 8.394 1.00 81.38 99 ALA A CA 1
ATOM 749 C C . ALA A 1 99 ? 3.476 -9.124 8.029 1.00 81.38 99 ALA A C 1
ATOM 751 O O . ALA A 1 99 ? 3.840 -10.276 8.247 1.00 81.38 99 ALA A O 1
ATOM 752 N N . VAL A 1 100 ? 2.335 -8.845 7.395 1.00 78.94 100 VAL A N 1
ATOM 753 C CA . VAL A 1 100 ? 1.364 -9.878 7.016 1.00 78.94 100 VAL A CA 1
ATOM 754 C C . VAL A 1 100 ? 1.902 -10.797 5.926 1.00 78.94 100 VAL A C 1
ATOM 756 O O . VAL A 1 100 ? 1.772 -12.006 6.060 1.00 78.94 100 VAL A O 1
ATOM 759 N N . VAL A 1 101 ? 2.580 -10.272 4.904 1.00 77.25 101 VAL A N 1
ATOM 760 C CA . VAL A 1 101 ? 3.243 -11.097 3.874 1.00 77.25 101 VAL A CA 1
ATOM 761 C C . VAL A 1 101 ? 4.295 -12.020 4.496 1.00 77.25 101 VAL A C 1
ATOM 763 O O . VAL A 1 101 ? 4.452 -13.164 4.077 1.00 77.25 101 VAL A O 1
ATOM 766 N N . LYS A 1 102 ? 5.025 -11.538 5.509 1.00 80.75 102 LYS A N 1
ATOM 767 C CA . LYS A 1 102 ? 6.041 -12.330 6.209 1.00 80.75 102 LYS A CA 1
ATOM 768 C C . LYS A 1 102 ? 5.429 -13.430 7.080 1.00 80.75 102 LYS A C 1
ATOM 770 O O . LYS A 1 102 ? 5.982 -14.525 7.136 1.00 80.75 102 LYS A O 1
ATOM 775 N N . GLU A 1 103 ? 4.349 -13.129 7.795 1.00 78.31 103 GLU A N 1
ATOM 776 C CA . GLU A 1 103 ? 3.688 -14.063 8.718 1.00 78.31 103 GLU A CA 1
ATOM 777 C C . GLU A 1 103 ? 2.757 -15.049 7.996 1.00 78.31 103 GLU A C 1
ATOM 779 O O . GLU A 1 103 ? 2.607 -16.188 8.436 1.00 78.31 103 GLU A O 1
ATOM 784 N N . HIS A 1 104 ? 2.195 -14.633 6.862 1.00 76.88 104 HIS A N 1
ATOM 785 C CA . HIS A 1 104 ? 1.239 -15.375 6.046 1.00 76.88 104 HIS A CA 1
ATOM 786 C C . HIS A 1 104 ? 1.649 -15.330 4.563 1.00 76.88 104 HIS A C 1
ATOM 788 O O . HIS A 1 104 ? 1.024 -14.636 3.754 1.00 76.88 104 HIS A O 1
ATOM 794 N N . PRO A 1 105 ? 2.712 -16.054 4.169 1.00 73.88 105 PRO A N 1
ATOM 795 C CA . PRO A 1 105 ? 3.218 -16.032 2.794 1.00 73.88 105 PRO A CA 1
ATOM 796 C C . PRO A 1 105 ? 2.220 -16.595 1.767 1.00 73.88 105 PRO A C 1
ATOM 798 O O . PRO A 1 105 ? 2.389 -16.399 0.568 1.00 73.88 105 PRO A O 1
ATOM 801 N N . ASP A 1 106 ? 1.184 -17.298 2.222 1.00 78.62 106 ASP A N 1
ATOM 802 C CA . ASP A 1 106 ? 0.085 -17.832 1.421 1.00 78.62 106 ASP A CA 1
ATOM 803 C C . ASP A 1 106 ? -1.025 -16.808 1.129 1.00 78.62 106 ASP A C 1
ATOM 805 O O . ASP A 1 106 ? -1.816 -17.018 0.207 1.00 78.62 106 ASP A O 1
ATOM 809 N N . MET A 1 107 ? -1.080 -15.700 1.877 1.00 70.12 107 MET A N 1
ATOM 810 C CA . MET A 1 107 ? -2.127 -14.684 1.740 1.00 70.12 107 MET A CA 1
ATOM 811 C C . MET A 1 107 ? -1.892 -13.676 0.615 1.00 70.12 107 MET A C 1
ATOM 813 O O . MET A 1 107 ? -2.853 -13.040 0.196 1.00 70.12 107 MET A O 1
ATOM 817 N N . ALA A 1 108 ? -0.651 -13.493 0.159 1.00 79.12 108 ALA A N 1
ATOM 818 C CA . ALA A 1 108 ? -0.305 -12.479 -0.832 1.00 79.12 108 ALA A CA 1
ATOM 819 C C . ALA A 1 108 ? 0.308 -13.120 -2.074 1.00 79.12 108 ALA A C 1
ATOM 821 O O . ALA A 1 108 ? 1.500 -13.436 -2.111 1.00 79.12 108 ALA A O 1
ATOM 822 N N . LYS A 1 109 ? -0.507 -13.296 -3.110 1.00 85.06 109 LYS A N 1
ATOM 823 C CA . LYS A 1 109 ? -0.041 -13.766 -4.410 1.00 85.06 109 LYS A CA 1
ATOM 824 C C . LYS A 1 109 ? 0.410 -12.588 -5.276 1.00 85.06 109 LYS A C 1
ATOM 826 O O . LYS A 1 109 ? -0.082 -11.472 -5.112 1.00 85.06 109 LYS A O 1
ATOM 831 N N . PRO A 1 110 ? 1.346 -12.807 -6.215 1.00 83.00 110 PRO A N 1
ATOM 832 C CA . PRO A 1 110 ? 1.858 -11.742 -7.082 1.00 83.00 110 PRO A CA 1
ATOM 833 C C . PRO A 1 110 ? 0.778 -11.000 -7.886 1.00 83.00 110 PRO A C 1
ATOM 835 O O . PRO A 1 110 ? 0.934 -9.812 -8.179 1.00 83.00 110 PRO A O 1
ATOM 838 N N . ASP A 1 111 ? -0.301 -11.699 -8.235 1.00 85.50 111 ASP A N 1
ATOM 839 C CA . ASP A 1 111 ? -1.439 -11.223 -9.018 1.00 85.50 111 ASP A CA 1
ATOM 840 C C . ASP A 1 111 ? -2.552 -10.582 -8.177 1.00 85.50 111 ASP A C 1
ATOM 842 O O . ASP A 1 111 ? -3.434 -9.935 -8.742 1.00 85.50 111 ASP A O 1
ATOM 846 N N . ASP A 1 112 ? -2.494 -10.687 -6.847 1.00 83.94 112 ASP A N 1
ATOM 847 C CA . ASP A 1 112 ? -3.484 -10.069 -5.969 1.00 83.94 112 ASP A CA 1
ATOM 848 C C . ASP A 1 112 ? -3.398 -8.540 -6.022 1.00 83.94 112 ASP A C 1
ATOM 850 O O . ASP A 1 112 ? -2.322 -7.945 -6.135 1.00 83.94 112 ASP A O 1
ATOM 854 N N . ASN A 1 113 ? -4.549 -7.882 -5.889 1.00 86.50 113 ASN A N 1
ATOM 855 C CA . ASN A 1 113 ? -4.631 -6.429 -5.794 1.00 86.50 113 ASN A CA 1
ATOM 856 C C . ASN A 1 113 ? -3.977 -5.932 -4.495 1.00 86.50 113 ASN A C 1
ATOM 858 O O . ASN A 1 113 ? -4.338 -6.359 -3.395 1.00 86.50 113 ASN A O 1
ATOM 862 N N . PHE A 1 114 ? -3.058 -4.971 -4.600 1.00 86.06 114 PHE A N 1
ATOM 863 C CA . PHE A 1 114 ? -2.354 -4.442 -3.435 1.00 86.06 114 PHE A CA 1
ATOM 864 C C . PHE A 1 114 ? -3.296 -3.797 -2.407 1.00 86.06 114 PHE A C 1
ATOM 866 O O . PHE A 1 114 ? -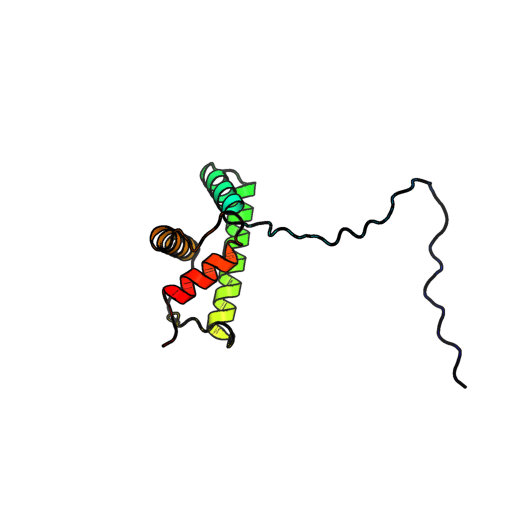3.181 -4.064 -1.213 1.00 86.06 114 PHE A O 1
ATOM 873 N N . ALA A 1 115 ? -4.252 -2.967 -2.837 1.00 85.44 115 ALA A N 1
ATOM 874 C CA . ALA A 1 115 ? -5.182 -2.311 -1.916 1.00 85.44 115 ALA A CA 1
ATOM 875 C C . ALA A 1 115 ? -6.058 -3.325 -1.167 1.00 85.44 115 ALA A C 1
ATOM 877 O O . ALA A 1 115 ? -6.361 -3.126 0.011 1.00 85.44 115 ALA A O 1
ATOM 878 N N . TYR A 1 116 ? -6.422 -4.433 -1.819 1.00 82.75 116 TYR A N 1
ATOM 879 C CA . TYR A 1 116 ? -7.127 -5.531 -1.161 1.00 82.75 116 TYR A CA 1
ATOM 880 C C . TYR A 1 116 ? -6.285 -6.145 -0.036 1.00 82.75 116 TYR A C 1
ATOM 882 O O . TYR A 1 116 ? -6.774 -6.304 1.084 1.00 82.75 116 TYR A O 1
ATOM 890 N N . LEU A 1 117 ? -4.998 -6.395 -0.290 1.00 85.81 117 LEU A N 1
ATOM 891 C CA . LEU A 1 117 ? -4.077 -6.886 0.734 1.00 85.81 117 LEU A CA 1
ATOM 892 C C . LEU A 1 117 ? -3.881 -5.905 1.882 1.00 85.81 117 LEU A C 1
ATOM 894 O O . LEU A 1 117 ? -3.802 -6.338 3.029 1.00 85.81 117 LEU A O 1
ATOM 898 N N . VAL A 1 118 ? -3.854 -4.597 1.619 1.00 86.81 118 VAL A N 1
ATOM 899 C CA . VAL A 1 118 ? -3.799 -3.586 2.685 1.00 86.81 118 VAL A CA 1
ATOM 900 C C . VAL A 1 118 ? -5.013 -3.707 3.608 1.00 86.81 118 VAL A C 1
ATOM 902 O O . VAL A 1 118 ? -4.856 -3.732 4.829 1.00 86.81 118 VAL A O 1
ATOM 905 N N . VAL A 1 119 ? -6.220 -3.819 3.044 1.00 82.00 119 VAL A N 1
ATOM 906 C CA . VAL A 1 119 ? -7.461 -3.959 3.824 1.00 82.00 119 VAL A CA 1
ATOM 907 C C . VAL A 1 119 ? -7.460 -5.257 4.631 1.00 82.00 119 VAL A C 1
ATOM 909 O O . VAL A 1 119 ? -7.736 -5.218 5.831 1.00 82.00 119 VAL A O 1
ATOM 912 N N . LEU A 1 120 ? -7.112 -6.390 4.010 1.00 80.56 120 LEU A N 1
ATOM 913 C CA . LEU A 1 120 ? -7.002 -7.674 4.709 1.00 80.56 120 LEU A CA 1
ATOM 914 C C . LEU A 1 120 ? -5.985 -7.618 5.849 1.00 80.56 120 LEU A C 1
ATOM 916 O O . LEU A 1 120 ? -6.260 -8.084 6.954 1.00 80.56 120 LEU A O 1
ATOM 920 N N . SER A 1 121 ? -4.828 -7.012 5.592 1.00 83.75 121 SER A N 1
ATOM 921 C CA . SER A 1 121 ? -3.764 -6.895 6.583 1.00 83.75 121 SER A CA 1
ATOM 922 C C . SER A 1 121 ? -4.214 -6.053 7.777 1.00 83.75 121 SER A C 1
ATOM 924 O O . SER A 1 121 ? -4.007 -6.436 8.925 1.00 83.75 121 SER A O 1
ATOM 926 N N . LEU A 1 122 ? -4.914 -4.944 7.528 1.00 79.81 122 LEU A N 1
ATOM 927 C CA . LEU A 1 122 ? -5.487 -4.115 8.588 1.00 79.81 122 LEU A CA 1
ATOM 928 C C . LEU A 1 122 ? -6.583 -4.833 9.372 1.00 79.81 122 LEU A C 1
ATOM 930 O O . LEU A 1 122 ? -6.656 -4.662 10.586 1.00 79.81 122 LEU A O 1
ATOM 934 N N . TYR A 1 123 ? -7.408 -5.644 8.714 1.00 77.00 123 TYR A N 1
ATOM 935 C CA . TYR A 1 123 ? -8.425 -6.444 9.393 1.00 77.00 123 TYR A CA 1
ATOM 936 C C . TYR A 1 123 ? -7.803 -7.497 10.318 1.00 77.00 123 TYR A C 1
ATOM 938 O O . TYR A 1 123 ? -8.300 -7.712 11.422 1.00 77.00 123 TYR A O 1
ATOM 946 N N . ASN A 1 124 ? -6.694 -8.113 9.899 1.00 77.75 124 ASN A N 1
ATOM 947 C CA . ASN A 1 124 ? -5.964 -9.077 10.720 1.00 77.75 124 ASN A CA 1
ATOM 948 C C . ASN A 1 124 ? -5.326 -8.413 11.954 1.00 77.75 124 ASN A C 1
ATOM 950 O O . ASN A 1 124 ? -5.406 -8.946 13.060 1.00 77.75 124 ASN A O 1
ATOM 954 N N . VAL A 1 125 ? -4.726 -7.229 11.781 1.00 78.44 125 VAL A N 1
ATOM 955 C CA . VAL A 1 125 ? -4.015 -6.529 12.865 1.00 78.44 125 VAL A CA 1
ATOM 956 C C . VAL A 1 125 ? -4.971 -5.770 13.803 1.00 78.44 125 VAL A C 1
ATOM 958 O O . VAL A 1 125 ? -4.730 -5.725 15.009 1.00 78.44 125 VAL A O 1
ATOM 961 N N . TYR A 1 126 ? -6.075 -5.211 13.291 1.00 78.38 126 TYR A N 1
ATOM 962 C CA . TYR A 1 126 ? -7.033 -4.386 14.051 1.00 78.38 126 TYR A CA 1
ATOM 963 C C . TYR A 1 126 ? -8.489 -4.882 13.943 1.00 78.38 126 TYR A C 1
ATOM 965 O O . TYR A 1 126 ? -9.382 -4.121 13.537 1.00 78.38 126 TYR A O 1
ATOM 973 N N . PRO A 1 127 ? -8.773 -6.141 14.324 1.00 75.25 127 PRO A N 1
ATOM 974 C CA . PRO A 1 127 ? -10.125 -6.670 14.266 1.00 75.25 127 PRO A CA 1
ATOM 975 C C . PRO A 1 127 ? -11.022 -5.979 15.297 1.00 75.25 127 PRO A C 1
ATOM 977 O O . PRO A 1 127 ? -10.646 -5.802 16.458 1.00 75.25 127 PRO A O 1
ATOM 980 N N . CYS A 1 128 ? -12.247 -5.642 14.896 1.00 73.00 128 CYS A N 1
ATOM 981 C CA . CYS A 1 128 ? -13.301 -5.339 15.856 1.00 73.00 128 CYS A CA 1
ATOM 982 C C . CYS A 1 128 ? -13.778 -6.630 16.519 1.00 73.00 128 CYS A C 1
ATOM 984 O O . CYS A 1 128 ? -14.342 -7.488 15.842 1.00 73.00 128 CYS A O 1
ATOM 986 N N . ARG A 1 129 ? -13.539 -6.764 17.825 1.00 63.84 129 ARG A N 1
ATOM 987 C CA . ARG A 1 129 ? -14.085 -7.840 18.661 1.00 63.84 129 ARG A CA 1
ATOM 988 C C . ARG A 1 129 ? -15.253 -7.331 19.490 1.00 63.84 129 ARG A C 1
ATOM 990 O O . ARG A 1 129 ? -15.173 -6.166 19.939 1.00 63.84 129 ARG A O 1
#

Secondary structure (DSSP, 8-state):
-------SS------S----------------TTBHHHHHHHHHHHHTT-HH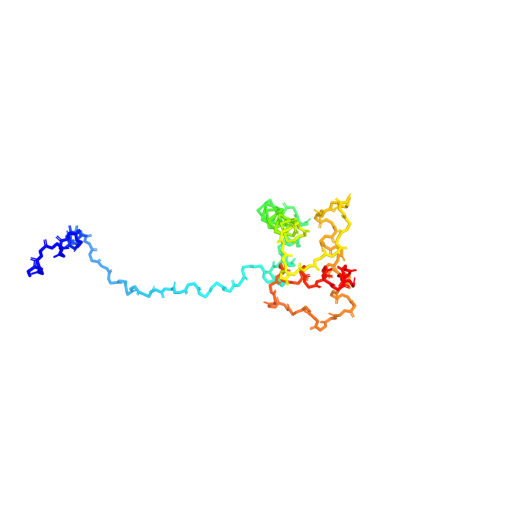HHHHHHHHHHHHHHHHHHHHHH-SSS-B---TTS---HHHHHHHHHHHHHH-TTS--TTSBHHHHHHHHHHHHSB--

Radius of gyration: 22.7 Å; chains: 1; bounding box: 68×31×63 Å

Sequence (129 aa):
MRRLLVLALCIFIGAIGGGAIGGETRAAESADEFTVEKWNALEARSAANDVGAQGLTKGYLAGVRDALRFYSKVGETFRLCWPKDHEVDDALIRNIVNAVVKEHPDMAKPDDNFAYLVVLSLYNVYPCR